Protein AF-A0A1H1JBI0-F1 (afdb_monomer_lite)

Sequence (134 aa):
MATSQSSVVKSFAEVIGALGPAESAVVKSFAEVIGGLGPSRSGVAKVFAEVIADSNLLASKYVSGVVTVQGVATAGLTVRAYDQVTGALLGSATTASDGSYRIMCYANGSDQVFVAAFDPSTYQAMIFDQIQPG

Organism: NCBI:txid157910

Structure (mmCIF, N/CA/C/O backbone):
data_AF-A0A1H1JBI0-F1
#
_entry.id   AF-A0A1H1JBI0-F1
#
loop_
_atom_site.group_PDB
_atom_site.id
_atom_site.type_symbol
_atom_site.label_atom_id
_atom_site.label_alt_id
_atom_site.label_comp_id
_atom_site.label_asym_id
_atom_site.label_entity_id
_atom_site.label_seq_id
_atom_site.pdbx_PDB_ins_code
_atom_site.Cartn_x
_atom_site.Cartn_y
_atom_site.Cartn_z
_atom_site.occupancy
_atom_site.B_iso_or_equiv
_atom_site.auth_seq_id
_atom_site.auth_comp_id
_atom_site.auth_asym_id
_atom_site.auth_atom_id
_atom_site.pdbx_PDB_model_num
ATOM 1 N N . MET A 1 1 ? 42.432 -4.197 -33.577 1.00 37.75 1 MET A N 1
ATOM 2 C CA . MET A 1 1 ? 41.971 -3.516 -32.348 1.00 37.75 1 MET A CA 1
ATOM 3 C C . MET A 1 1 ? 40.533 -3.932 -32.097 1.00 37.75 1 MET A C 1
ATOM 5 O O . MET A 1 1 ? 39.650 -3.471 -32.803 1.00 37.75 1 MET A O 1
ATOM 9 N N . ALA A 1 2 ? 40.309 -4.868 -31.179 1.00 41.88 2 ALA A N 1
ATOM 10 C CA . ALA A 1 2 ? 38.985 -5.383 -30.850 1.00 41.88 2 ALA A CA 1
ATOM 11 C C . ALA A 1 2 ? 38.855 -5.428 -29.328 1.00 41.88 2 ALA A C 1
ATOM 13 O O . ALA A 1 2 ? 39.241 -6.422 -28.729 1.00 41.88 2 ALA A O 1
ATOM 14 N N . THR A 1 3 ? 38.369 -4.351 -28.706 1.00 41.41 3 THR A N 1
ATOM 15 C CA . THR A 1 3 ? 38.039 -4.349 -27.269 1.00 41.41 3 THR A CA 1
ATOM 16 C C . THR A 1 3 ? 37.285 -3.074 -26.895 1.00 41.41 3 THR A C 1
ATOM 18 O O . THR A 1 3 ? 37.878 -2.049 -26.588 1.00 41.41 3 THR A O 1
ATOM 21 N N . SER A 1 4 ? 35.954 -3.125 -26.934 1.00 43.62 4 SER A N 1
ATOM 22 C CA . SER A 1 4 ? 35.108 -2.152 -26.216 1.00 43.62 4 SER A CA 1
ATOM 23 C C . SER A 1 4 ? 33.701 -2.705 -25.964 1.00 43.62 4 SER A C 1
ATOM 25 O O . SER A 1 4 ? 33.117 -2.444 -24.922 1.00 43.62 4 SER A O 1
ATOM 27 N N . GLN A 1 5 ? 33.190 -3.580 -26.839 1.00 46.19 5 GLN A N 1
ATOM 28 C CA . GLN A 1 5 ? 31.850 -4.158 -26.661 1.00 46.19 5 GLN A CA 1
ATOM 29 C C . GLN A 1 5 ? 31.760 -5.274 -25.600 1.00 46.19 5 GLN A C 1
ATOM 31 O O . GLN A 1 5 ? 30.682 -5.541 -25.083 1.00 46.19 5 GLN A O 1
ATOM 36 N N . SER A 1 6 ? 32.880 -5.906 -25.232 1.00 48.16 6 SER A N 1
ATOM 37 C CA . SER A 1 6 ? 32.894 -7.072 -24.330 1.00 48.16 6 SER A CA 1
ATOM 38 C C . SER A 1 6 ? 32.548 -6.737 -22.871 1.00 48.16 6 SER A C 1
ATOM 40 O O . SER A 1 6 ? 31.914 -7.542 -22.201 1.00 48.16 6 SER A O 1
ATOM 42 N N . SER A 1 7 ? 32.900 -5.550 -22.367 1.00 46.38 7 SER A N 1
ATOM 43 C CA . SER A 1 7 ? 32.615 -5.170 -20.973 1.00 46.38 7 SER A CA 1
ATOM 44 C C . SER A 1 7 ? 31.152 -4.784 -20.758 1.00 46.38 7 SER A C 1
ATOM 46 O O . SER A 1 7 ? 30.547 -5.219 -19.785 1.00 46.38 7 SER A O 1
ATOM 48 N N . VAL A 1 8 ? 30.563 -4.036 -21.696 1.00 44.66 8 VAL A N 1
ATOM 49 C CA . VAL A 1 8 ? 29.165 -3.581 -21.607 1.00 44.66 8 VAL A CA 1
ATOM 50 C C . VAL A 1 8 ? 28.201 -4.766 -21.655 1.00 44.66 8 VAL A C 1
ATOM 52 O O . VAL A 1 8 ? 27.305 -4.861 -20.826 1.00 44.66 8 VAL A O 1
ATOM 55 N N . VAL A 1 9 ? 28.427 -5.715 -22.569 1.00 45.31 9 VAL A N 1
ATOM 56 C CA . VAL A 1 9 ? 27.589 -6.920 -22.702 1.00 45.31 9 VAL A CA 1
ATOM 57 C C . VAL A 1 9 ? 27.689 -7.816 -21.462 1.00 45.31 9 VAL A C 1
ATOM 59 O O . VAL A 1 9 ? 26.697 -8.413 -21.048 1.00 45.31 9 VAL A O 1
ATOM 62 N N . LYS A 1 10 ? 28.870 -7.880 -20.838 1.00 44.66 10 LYS A N 1
ATOM 63 C CA . LYS A 1 10 ? 29.109 -8.694 -19.642 1.00 44.66 10 LYS A CA 1
ATOM 64 C C . LYS A 1 10 ? 28.417 -8.114 -18.406 1.00 44.66 10 LYS A C 1
ATOM 66 O O . LYS A 1 10 ? 27.756 -8.866 -17.699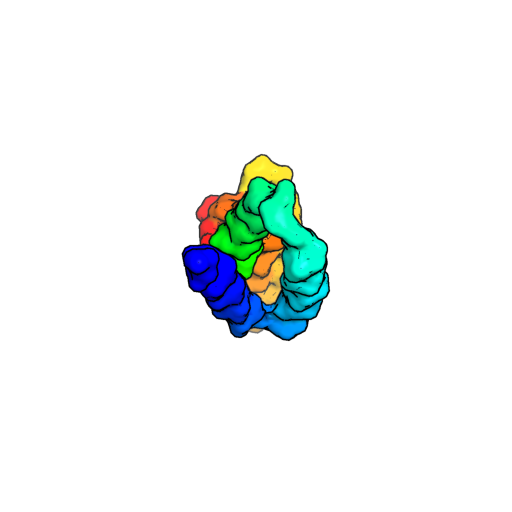 1.00 44.66 10 LYS A O 1
ATOM 71 N N . SER A 1 11 ? 28.478 -6.794 -18.213 1.00 51.47 11 SER A N 1
ATOM 72 C CA . SER A 1 11 ? 27.726 -6.100 -17.157 1.00 51.47 11 SER A CA 1
ATOM 73 C C . SER A 1 11 ? 26.214 -6.184 -17.369 1.00 51.47 11 SER A C 1
ATOM 75 O O . SER A 1 11 ? 25.465 -6.298 -16.407 1.00 51.47 11 SER A O 1
ATOM 77 N N . PHE A 1 12 ? 25.755 -6.191 -18.623 1.00 50.44 12 PHE A N 1
ATOM 78 C CA . PHE A 1 12 ? 24.333 -6.318 -18.930 1.00 50.44 12 PHE A CA 1
ATOM 79 C C . PHE A 1 12 ? 23.802 -7.709 -18.561 1.00 50.44 12 PHE A C 1
ATOM 81 O O . PHE A 1 12 ? 22.804 -7.812 -17.861 1.00 50.44 12 PHE A O 1
ATOM 88 N N . ALA A 1 13 ? 24.495 -8.785 -18.948 1.00 49.38 13 ALA A N 1
ATOM 89 C CA . ALA A 1 13 ? 24.086 -10.155 -18.623 1.00 49.38 13 ALA A CA 1
ATOM 90 C C . ALA A 1 13 ? 24.006 -10.427 -17.107 1.00 49.38 13 ALA A C 1
ATOM 92 O O . ALA A 1 13 ? 23.154 -11.196 -16.664 1.00 49.38 13 ALA A O 1
ATOM 93 N N . GLU A 1 14 ? 24.864 -9.776 -16.321 1.00 52.31 14 GLU A N 1
ATOM 94 C CA . GLU A 1 14 ? 24.877 -9.875 -14.859 1.00 52.31 14 GLU A CA 1
ATOM 95 C C . GLU A 1 14 ? 23.650 -9.190 -14.230 1.00 52.31 14 GLU A C 1
ATOM 97 O O . GLU A 1 14 ? 23.005 -9.768 -13.358 1.00 52.31 14 GLU A O 1
ATOM 102 N N . VAL A 1 15 ? 23.250 -8.024 -14.756 1.00 48.84 15 VAL A N 1
ATOM 103 C CA . VAL A 1 15 ? 22.015 -7.319 -14.360 1.00 48.84 15 VAL A CA 1
ATOM 104 C C . VAL A 1 15 ? 20.766 -8.126 -14.738 1.00 48.84 15 VAL A C 1
ATOM 106 O O . VAL A 1 15 ? 19.844 -8.235 -13.935 1.00 48.84 15 VAL A O 1
ATOM 109 N N . ILE A 1 16 ? 20.745 -8.771 -15.914 1.00 49.81 16 ILE A N 1
ATOM 110 C CA . ILE A 1 16 ? 19.636 -9.657 -16.325 1.00 49.81 16 ILE A CA 1
ATOM 111 C C . ILE A 1 16 ? 19.512 -10.864 -15.387 1.00 49.81 16 ILE A C 1
ATOM 113 O O . ILE A 1 16 ? 18.401 -11.279 -15.061 1.00 49.81 16 ILE A O 1
ATOM 117 N N . GLY A 1 17 ? 20.639 -11.437 -14.955 1.00 48.56 17 GLY A N 1
ATOM 118 C CA . GLY A 1 17 ? 20.664 -12.595 -14.060 1.00 48.56 17 GLY A CA 1
ATOM 119 C C . GLY A 1 17 ? 20.095 -12.323 -12.663 1.00 48.56 17 GLY A C 1
ATOM 120 O O . GLY A 1 17 ? 19.717 -13.271 -11.978 1.00 48.56 17 GLY A O 1
ATOM 121 N N . ALA A 1 18 ? 20.007 -11.054 -12.255 1.00 47.47 18 ALA A N 1
ATOM 122 C CA . ALA A 1 18 ? 19.464 -10.638 -10.964 1.00 47.47 18 ALA A CA 1
ATOM 123 C C . ALA A 1 18 ? 17.938 -10.405 -10.970 1.00 47.47 18 ALA A C 1
ATOM 125 O O . ALA A 1 18 ? 17.347 -10.257 -9.901 1.00 47.47 18 ALA A O 1
ATOM 126 N N . LEU A 1 19 ? 17.295 -10.380 -12.145 1.00 43.41 19 LEU A N 1
ATOM 127 C CA . LEU A 1 19 ? 15.863 -10.099 -12.291 1.00 43.41 19 LEU A CA 1
ATOM 128 C C . LEU A 1 19 ? 15.021 -11.386 -12.274 1.00 43.41 19 LEU A C 1
ATOM 130 O O . LEU A 1 19 ? 15.435 -12.438 -12.767 1.00 43.41 19 LEU A O 1
ATOM 134 N N . GLY A 1 20 ? 13.813 -11.307 -11.708 1.00 47.22 20 GLY A N 1
ATOM 135 C CA . GLY A 1 20 ? 12.898 -12.445 -11.589 1.00 47.22 20 GLY A CA 1
ATOM 136 C C . GLY A 1 20 ? 12.391 -12.976 -12.945 1.00 47.22 20 GLY A C 1
ATOM 137 O O . GLY A 1 20 ? 12.542 -12.332 -13.985 1.00 47.22 20 GLY A O 1
ATOM 138 N N . PRO A 1 21 ? 11.731 -14.149 -12.977 1.00 45.72 21 PRO A N 1
ATOM 139 C CA . PRO A 1 21 ? 11.388 -14.845 -14.224 1.00 45.72 21 PRO A CA 1
ATOM 140 C C . PRO A 1 21 ? 10.435 -14.076 -15.161 1.00 45.72 21 PRO A C 1
ATOM 142 O O . PRO A 1 21 ? 10.509 -14.262 -16.375 1.00 45.72 21 PRO A O 1
ATOM 145 N N . ALA A 1 22 ? 9.573 -13.197 -14.635 1.00 39.22 22 ALA A N 1
ATOM 146 C CA . ALA A 1 22 ? 8.667 -12.369 -15.443 1.00 39.22 22 ALA A CA 1
ATOM 147 C C . ALA A 1 22 ? 9.366 -11.141 -16.066 1.00 39.22 22 ALA A C 1
ATOM 149 O O . ALA A 1 22 ? 9.065 -10.757 -17.195 1.00 39.22 22 ALA A O 1
ATOM 150 N N . GLU A 1 23 ? 10.342 -10.567 -15.364 1.00 49.78 23 GLU A N 1
ATOM 151 C CA . GLU A 1 23 ? 11.139 -9.415 -15.808 1.00 49.78 23 GLU A CA 1
ATOM 152 C C . GLU A 1 23 ? 12.225 -9.848 -16.805 1.00 49.78 23 GLU A C 1
ATOM 154 O O . GLU A 1 23 ? 12.512 -9.148 -17.775 1.00 49.78 23 GLU A O 1
ATOM 159 N N . SER A 1 24 ? 12.742 -11.071 -16.649 1.00 50.19 24 SER A N 1
ATOM 160 C CA . SER A 1 24 ? 13.716 -11.681 -17.556 1.00 50.19 24 SER A CA 1
ATOM 161 C C . SER A 1 24 ? 13.200 -11.800 -18.999 1.00 50.19 24 SER A C 1
ATOM 163 O O . SER A 1 24 ? 13.968 -11.606 -19.937 1.00 50.19 24 SER A O 1
ATOM 165 N N . ALA A 1 25 ? 11.901 -12.058 -19.212 1.00 44.53 25 ALA A N 1
ATOM 166 C CA . ALA A 1 25 ? 11.321 -12.230 -20.550 1.00 44.53 25 ALA A CA 1
ATOM 167 C C . ALA A 1 25 ? 11.268 -10.922 -21.359 1.00 44.53 25 ALA A C 1
ATOM 169 O O . ALA A 1 25 ? 11.674 -10.901 -22.522 1.00 44.53 25 ALA A O 1
ATOM 170 N N . VAL A 1 26 ? 10.831 -9.824 -20.730 1.00 48.97 26 VAL A N 1
ATOM 171 C CA . VAL A 1 26 ? 10.825 -8.487 -21.346 1.00 48.97 26 VAL A CA 1
ATOM 172 C C . VAL A 1 26 ? 12.256 -8.081 -21.686 1.00 48.97 26 VAL A C 1
ATOM 174 O O . VAL A 1 26 ? 12.549 -7.671 -22.804 1.00 48.97 26 VAL A O 1
ATOM 177 N N . VAL A 1 27 ? 13.187 -8.300 -20.765 1.00 53.28 27 VAL A N 1
ATOM 178 C CA . VAL A 1 27 ? 14.586 -7.918 -20.951 1.00 53.28 27 VAL A CA 1
ATOM 179 C C . VAL A 1 27 ? 15.284 -8.754 -22.037 1.00 53.28 27 VAL A C 1
ATOM 181 O O . VAL A 1 27 ? 16.108 -8.228 -22.786 1.00 53.28 27 VAL A O 1
ATOM 184 N N . LYS A 1 28 ? 14.905 -10.027 -22.211 1.00 50.56 28 LYS A N 1
ATOM 185 C CA . LYS A 1 28 ? 15.438 -10.911 -23.263 1.00 50.56 28 LYS A CA 1
ATOM 186 C C . LYS A 1 28 ? 15.024 -10.469 -24.667 1.00 50.56 28 LYS A C 1
ATOM 188 O O . LYS A 1 28 ? 15.876 -10.396 -25.549 1.00 50.56 28 LYS A O 1
ATOM 193 N N . SER A 1 29 ? 13.753 -10.105 -24.857 1.00 49.78 29 SER A N 1
ATOM 194 C CA . SER A 1 29 ? 13.268 -9.542 -26.126 1.00 49.78 29 SER A CA 1
ATOM 195 C C . SER A 1 29 ? 13.917 -8.190 -26.447 1.00 49.78 29 SER A C 1
ATOM 197 O O . SER A 1 29 ? 14.137 -7.868 -27.611 1.00 49.78 29 SER A O 1
ATOM 199 N N . PHE A 1 30 ? 14.288 -7.408 -25.431 1.00 52.16 30 PHE A N 1
ATOM 200 C CA . PHE A 1 30 ? 14.960 -6.119 -25.612 1.00 52.16 30 PHE A CA 1
ATOM 201 C C . PHE A 1 30 ? 16.463 -6.246 -25.902 1.00 52.16 30 PHE A C 1
ATOM 203 O O . PHE A 1 30 ? 16.986 -5.500 -26.731 1.00 52.16 30 PHE A O 1
ATOM 210 N N . ALA A 1 31 ? 17.160 -7.210 -25.292 1.00 54.16 31 ALA A N 1
ATOM 211 C CA . ALA A 1 31 ? 18.554 -7.517 -25.622 1.00 54.16 31 ALA A CA 1
ATOM 212 C C . ALA A 1 31 ? 18.717 -7.916 -27.101 1.00 54.16 31 ALA A C 1
ATOM 214 O O . ALA A 1 31 ? 19.697 -7.541 -27.746 1.00 54.16 31 ALA A O 1
ATOM 215 N N . GLU A 1 32 ? 17.723 -8.611 -27.657 1.00 53.94 32 GLU A N 1
ATOM 216 C CA . GLU A 1 32 ? 17.672 -8.990 -29.070 1.00 53.94 32 GLU A CA 1
ATOM 217 C C . GLU A 1 32 ? 17.511 -7.765 -29.993 1.00 53.94 32 GLU A C 1
ATOM 219 O O . GLU A 1 32 ? 18.218 -7.637 -30.994 1.00 53.94 32 GLU A O 1
ATOM 224 N N . VAL A 1 33 ? 16.669 -6.796 -29.606 1.00 51.62 33 VAL A N 1
ATOM 225 C CA . VAL A 1 33 ? 16.496 -5.517 -30.323 1.00 51.62 33 VAL A CA 1
ATOM 226 C C . VAL A 1 33 ? 17.786 -4.686 -30.321 1.00 51.62 33 VAL A C 1
ATOM 228 O O . VAL A 1 33 ? 18.156 -4.130 -31.355 1.00 51.62 33 VAL A O 1
ATOM 231 N N . ILE A 1 34 ? 18.509 -4.630 -29.196 1.00 51.25 34 ILE A N 1
ATOM 232 C CA . ILE A 1 34 ? 19.802 -3.927 -29.092 1.00 51.25 34 ILE A CA 1
ATOM 233 C C . ILE A 1 34 ? 20.893 -4.634 -29.906 1.00 51.25 34 ILE A C 1
ATOM 235 O O . ILE A 1 34 ? 21.667 -3.964 -30.587 1.00 51.25 34 ILE A O 1
ATOM 239 N N . GLY A 1 35 ? 20.924 -5.971 -29.906 1.00 52.84 35 GLY A N 1
ATOM 240 C CA . GLY A 1 35 ? 21.856 -6.757 -30.722 1.00 52.84 35 GLY A CA 1
ATOM 241 C C . GLY A 1 35 ? 21.686 -6.541 -32.232 1.00 52.84 35 GLY A C 1
ATOM 242 O O . GLY A 1 35 ? 22.661 -6.638 -32.977 1.00 52.84 35 GLY A O 1
ATOM 243 N N . GLY A 1 36 ? 20.475 -6.192 -32.682 1.00 51.62 36 GLY A N 1
ATOM 244 C CA . GLY A 1 36 ? 20.178 -5.848 -34.078 1.00 51.62 36 GLY A CA 1
ATOM 245 C C . GLY A 1 36 ? 20.497 -4.398 -34.474 1.00 51.62 36 GLY A C 1
ATOM 246 O O . GLY A 1 36 ? 20.571 -4.080 -35.663 1.00 51.62 36 GLY A O 1
ATOM 247 N N . LEU A 1 37 ? 20.710 -3.502 -33.507 1.00 49.28 37 LEU A N 1
ATOM 248 C CA . LEU A 1 37 ? 21.032 -2.095 -33.746 1.00 49.28 37 LEU A CA 1
ATOM 249 C C . LEU A 1 37 ? 22.555 -1.945 -33.888 1.00 49.28 37 LEU A C 1
ATOM 251 O O . LEU A 1 37 ? 23.280 -1.814 -32.908 1.00 49.28 37 LEU A O 1
ATOM 255 N N . GLY A 1 38 ? 23.053 -1.965 -35.127 1.00 50.34 38 GLY A N 1
ATOM 256 C CA . GLY A 1 38 ? 24.477 -1.779 -35.438 1.00 50.34 38 GLY A CA 1
ATOM 257 C C . GLY A 1 38 ? 25.110 -0.484 -34.867 1.00 50.34 38 GLY A C 1
ATOM 258 O O . GLY A 1 38 ? 24.431 0.371 -34.295 1.00 50.34 38 GLY A O 1
ATOM 259 N N . PRO A 1 39 ? 26.425 -0.263 -35.073 1.00 49.47 39 PRO A 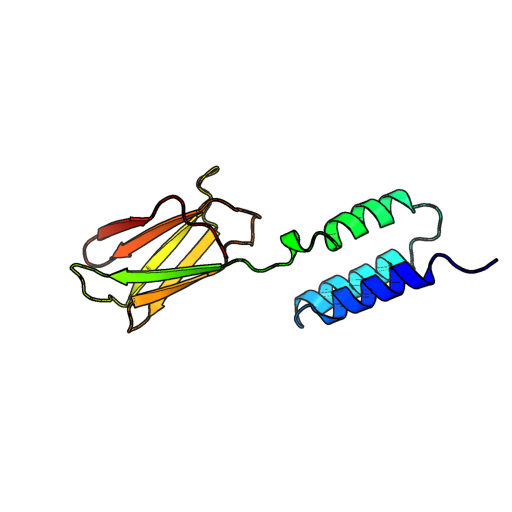N 1
ATOM 260 C CA . PRO A 1 39 ? 27.251 0.703 -34.324 1.00 49.47 39 PRO A CA 1
ATOM 261 C C . PRO A 1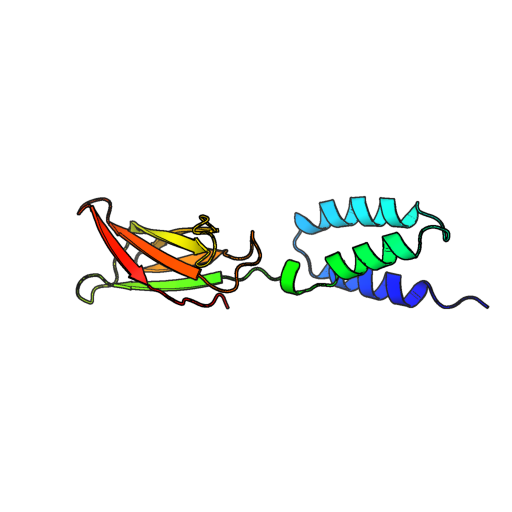 39 ? 26.851 2.191 -34.437 1.00 49.47 39 PRO A C 1
ATOM 263 O O . PRO A 1 39 ? 27.396 3.033 -33.727 1.00 49.47 39 PRO A O 1
ATOM 266 N N . SER A 1 40 ? 25.899 2.541 -35.304 1.00 48.41 40 SER A N 1
ATOM 267 C CA . SER A 1 40 ? 25.541 3.925 -35.646 1.00 48.41 40 SER A CA 1
ATOM 268 C C . SER A 1 40 ? 24.527 4.587 -34.694 1.00 48.41 40 SER A C 1
ATOM 270 O O . SER A 1 40 ? 24.199 5.758 -34.859 1.00 48.41 40 SER A O 1
ATOM 272 N N . ARG A 1 41 ? 24.027 3.881 -33.669 1.00 52.66 41 ARG A N 1
ATOM 273 C CA . ARG A 1 41 ? 23.079 4.437 -32.675 1.00 52.66 41 ARG A CA 1
ATOM 274 C C . ARG A 1 41 ? 23.581 4.353 -31.229 1.00 52.66 41 ARG A C 1
ATOM 276 O O . ARG A 1 41 ? 22.788 4.255 -30.295 1.00 52.66 41 ARG A O 1
ATOM 283 N N . SER A 1 42 ? 24.899 4.457 -31.039 1.00 52.31 42 SER A N 1
ATOM 284 C CA . SER A 1 42 ? 25.577 4.408 -29.731 1.00 52.31 42 SER A CA 1
ATOM 285 C C . SER A 1 42 ? 25.019 5.382 -28.682 1.00 52.31 42 SER A C 1
ATOM 287 O O . SER A 1 42 ? 25.128 5.093 -27.496 1.00 52.31 42 SER A O 1
ATOM 289 N N . GLY A 1 43 ? 24.421 6.511 -29.080 1.00 53.72 43 GLY A N 1
ATOM 290 C CA . GLY A 1 43 ? 23.782 7.449 -28.147 1.00 53.72 43 GLY A CA 1
ATOM 291 C C . GLY A 1 43 ? 22.455 6.934 -27.586 1.00 53.72 43 GLY A C 1
ATOM 292 O O . GLY A 1 43 ? 22.198 7.070 -26.398 1.00 53.72 43 GLY A O 1
ATOM 293 N N . VAL A 1 44 ? 21.651 6.267 -28.417 1.00 50.09 44 VAL A N 1
ATOM 294 C CA . VAL A 1 44 ? 20.369 5.680 -28.003 1.00 50.09 44 VAL A CA 1
ATOM 295 C C . VAL A 1 44 ? 20.632 4.448 -27.138 1.00 50.09 44 VAL A C 1
ATOM 297 O O . VAL A 1 44 ? 20.127 4.356 -26.034 1.00 50.09 44 VAL A O 1
ATOM 300 N N . ALA A 1 45 ? 21.530 3.551 -27.546 1.00 53.69 45 ALA A N 1
ATOM 301 C CA . ALA A 1 45 ? 21.901 2.410 -26.703 1.00 53.69 45 ALA A CA 1
ATOM 302 C C . ALA A 1 45 ? 22.467 2.841 -25.331 1.00 53.69 45 ALA A C 1
ATOM 304 O O . ALA A 1 45 ? 22.194 2.190 -24.329 1.00 53.69 45 ALA A O 1
ATOM 305 N N . LYS A 1 46 ? 23.206 3.959 -25.271 1.00 53.19 46 LYS A N 1
ATOM 306 C CA . LYS A 1 46 ? 23.774 4.503 -24.029 1.00 53.19 46 LYS A CA 1
ATOM 307 C C . LYS A 1 46 ? 22.714 5.097 -23.098 1.00 53.19 46 LYS A C 1
ATOM 309 O O . LYS A 1 46 ? 22.697 4.733 -21.931 1.00 53.19 46 LYS A O 1
ATOM 314 N N . VAL A 1 47 ? 21.825 5.951 -23.610 1.00 53.72 47 VAL A N 1
ATOM 315 C CA . VAL A 1 47 ? 20.728 6.541 -22.815 1.00 53.72 47 VAL A CA 1
ATOM 316 C C . VAL A 1 47 ? 19.807 5.448 -22.266 1.00 53.72 47 VAL A C 1
ATOM 318 O O . VAL A 1 47 ? 19.370 5.515 -21.127 1.00 53.72 47 VAL A O 1
ATOM 321 N N . PHE A 1 48 ? 19.551 4.397 -23.044 1.00 53.19 48 PHE A N 1
ATOM 322 C CA . PHE A 1 48 ? 18.682 3.302 -22.616 1.00 53.19 48 PHE A CA 1
ATOM 323 C C . PHE A 1 48 ? 19.384 2.315 -21.671 1.00 53.19 48 PHE A C 1
ATOM 325 O O . PHE A 1 48 ? 18.744 1.794 -20.765 1.00 53.19 48 PHE A O 1
ATOM 332 N N . ALA A 1 49 ? 20.694 2.092 -21.821 1.00 55.25 49 ALA A N 1
ATOM 333 C CA . ALA A 1 49 ? 21.475 1.347 -20.835 1.00 55.25 49 ALA A CA 1
ATOM 334 C C . ALA A 1 49 ? 21.560 2.091 -19.495 1.00 55.25 49 ALA A C 1
ATOM 336 O O . ALA A 1 49 ? 21.523 1.444 -18.462 1.00 55.25 49 ALA A O 1
ATOM 337 N N . GLU A 1 50 ? 21.628 3.425 -19.505 1.00 53.78 50 GLU A N 1
ATOM 338 C CA . GLU A 1 50 ? 21.604 4.266 -18.301 1.00 53.78 50 GLU A CA 1
ATOM 339 C C . GLU A 1 50 ? 20.244 4.200 -17.587 1.00 53.78 50 GLU A C 1
ATOM 341 O O . GLU A 1 50 ? 20.205 4.031 -16.376 1.00 53.78 50 GLU A O 1
ATOM 346 N N . VAL A 1 51 ? 19.136 4.200 -18.339 1.00 53.66 51 VAL A N 1
ATOM 347 C CA . VAL A 1 51 ? 17.777 4.001 -17.796 1.00 53.66 51 VAL A CA 1
ATOM 348 C C . VAL A 1 51 ? 17.583 2.603 -17.189 1.00 53.66 51 VAL A C 1
ATOM 350 O O . VAL A 1 51 ? 16.885 2.465 -16.193 1.00 53.66 51 VAL A O 1
ATOM 353 N N . ILE A 1 52 ? 18.193 1.561 -17.765 1.00 53.66 52 ILE A N 1
ATOM 354 C CA . ILE A 1 52 ? 18.107 0.181 -17.245 1.00 53.66 52 ILE A CA 1
ATOM 355 C C . ILE A 1 52 ? 19.099 -0.056 -16.094 1.00 53.66 52 ILE A C 1
ATOM 357 O O . ILE A 1 52 ? 18.833 -0.857 -15.204 1.00 53.66 52 ILE A O 1
ATOM 361 N N . ALA A 1 53 ? 20.251 0.618 -16.110 1.00 49.47 53 ALA A N 1
ATOM 362 C CA . ALA A 1 53 ? 21.274 0.531 -15.070 1.00 49.47 53 ALA A CA 1
ATOM 363 C C . ALA A 1 53 ? 20.985 1.429 -13.862 1.00 49.47 53 ALA A C 1
ATOM 365 O O . ALA A 1 53 ? 21.719 1.352 -12.875 1.00 49.47 53 ALA A O 1
ATOM 366 N N . ASP A 1 54 ? 19.943 2.263 -13.916 1.00 52.91 54 ASP A N 1
ATOM 367 C CA . ASP A 1 54 ? 19.435 2.925 -12.726 1.00 52.91 54 ASP A CA 1
ATOM 368 C C . ASP A 1 54 ? 18.794 1.870 -11.816 1.00 52.91 54 ASP A C 1
ATOM 370 O O . ASP A 1 54 ? 17.613 1.543 -11.907 1.00 52.91 54 ASP A O 1
ATOM 374 N N . SER A 1 55 ? 19.618 1.293 -10.944 1.00 50.69 55 SER A N 1
ATOM 375 C CA . SER A 1 55 ? 19.233 0.284 -9.963 1.00 50.69 55 SER A CA 1
ATOM 376 C C . SER A 1 55 ? 18.098 0.754 -9.058 1.00 50.69 55 SER A C 1
ATOM 378 O O . SER A 1 55 ? 17.381 -0.088 -8.520 1.00 50.69 55 SER A O 1
ATOM 380 N N . ASN A 1 56 ? 17.914 2.075 -8.891 1.00 50.53 56 ASN A N 1
ATOM 381 C CA . ASN A 1 56 ? 16.752 2.582 -8.179 1.00 50.53 56 ASN A CA 1
ATOM 382 C C . ASN A 1 56 ? 15.480 2.198 -8.925 1.00 50.53 56 ASN A C 1
ATOM 384 O O . ASN A 1 56 ? 14.587 1.698 -8.258 1.00 50.53 56 ASN A O 1
ATOM 388 N N . LEU A 1 57 ? 15.434 2.297 -10.263 1.00 52.50 57 LEU A N 1
ATOM 389 C CA . LEU A 1 57 ? 14.254 1.994 -11.087 1.00 52.50 57 LEU A CA 1
ATOM 390 C C . LEU A 1 57 ? 13.793 0.523 -10.989 1.00 52.50 57 LEU A C 1
ATOM 392 O O . LEU A 1 57 ? 12.635 0.209 -11.260 1.00 52.50 57 LEU A O 1
ATOM 396 N N . LEU A 1 58 ? 14.692 -0.381 -10.595 1.00 53.91 58 LEU A N 1
ATOM 397 C CA . LEU A 1 58 ? 14.447 -1.825 -10.518 1.00 53.91 58 LEU A CA 1
ATOM 398 C C . LEU A 1 58 ? 14.356 -2.351 -9.075 1.00 53.91 58 LEU A C 1
ATOM 400 O O . LEU A 1 58 ? 13.965 -3.500 -8.858 1.00 53.91 58 LEU A O 1
ATOM 404 N N . ALA A 1 59 ? 14.694 -1.541 -8.069 1.00 60.59 59 ALA A N 1
ATOM 405 C CA . ALA A 1 59 ? 14.623 -1.955 -6.675 1.00 60.59 59 ALA A CA 1
ATOM 406 C C . ALA A 1 59 ? 13.184 -1.832 -6.155 1.00 60.59 59 ALA A C 1
ATOM 408 O O . ALA A 1 59 ? 12.677 -0.741 -5.905 1.00 60.59 59 ALA A O 1
ATOM 409 N N . SER A 1 60 ? 12.520 -2.969 -5.937 1.00 70.19 60 SER A N 1
ATOM 410 C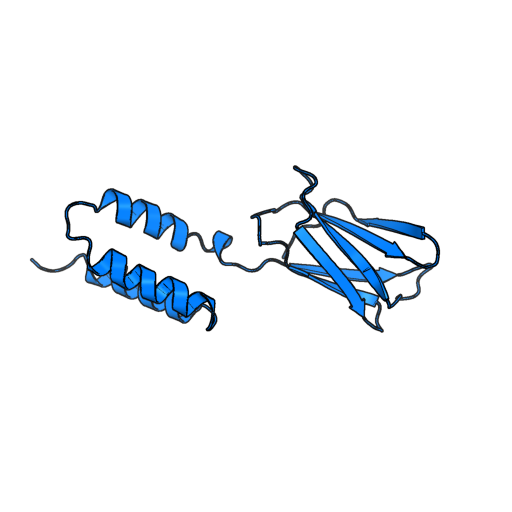 CA . SER A 1 60 ? 11.222 -2.994 -5.255 1.00 70.19 60 SER A CA 1
ATOM 411 C C . SER A 1 60 ? 11.350 -2.427 -3.837 1.00 70.19 60 SER A C 1
ATOM 413 O O . SER A 1 60 ? 11.805 -3.128 -2.934 1.00 70.19 60 SER A O 1
ATOM 415 N N . LYS A 1 61 ? 10.919 -1.180 -3.626 1.00 80.00 61 LYS A N 1
ATOM 416 C CA . LYS A 1 61 ? 10.790 -0.587 -2.287 1.00 80.00 61 LYS A CA 1
ATOM 417 C C . LYS A 1 61 ? 9.452 -0.926 -1.658 1.00 80.00 61 LYS A C 1
ATOM 419 O O . LYS A 1 61 ? 8.412 -0.918 -2.332 1.00 80.00 61 LYS A O 1
ATOM 424 N N . TYR A 1 62 ? 9.481 -1.163 -0.352 1.00 86.88 62 TYR A N 1
ATOM 425 C CA . TYR A 1 62 ? 8.295 -1.498 0.415 1.00 86.88 62 TYR A CA 1
ATOM 426 C C . TYR A 1 62 ? 8.080 -0.518 1.559 1.00 86.88 62 TYR A C 1
ATOM 428 O O . TYR A 1 62 ? 9.018 0.005 2.153 1.00 86.88 62 TYR A O 1
ATOM 436 N N . VAL A 1 63 ? 6.813 -0.326 1.904 1.00 90.38 63 VAL A N 1
ATOM 437 C CA . VAL A 1 63 ? 6.415 0.217 3.197 1.00 90.38 63 VAL A CA 1
ATOM 438 C C . VAL A 1 63 ? 5.754 -0.898 3.989 1.00 90.38 63 VAL A C 1
ATOM 440 O O . VAL A 1 63 ? 4.868 -1.594 3.489 1.00 90.38 63 VAL A O 1
ATOM 443 N N . SER A 1 64 ? 6.194 -1.084 5.225 1.00 92.50 64 SER A N 1
ATOM 444 C CA . SER A 1 64 ? 5.668 -2.104 6.125 1.00 92.50 64 SER A CA 1
ATOM 445 C C . SER A 1 64 ? 5.551 -1.575 7.541 1.00 92.50 64 SER A C 1
ATOM 447 O O . SER A 1 64 ? 6.315 -0.704 7.952 1.00 92.50 64 SER A O 1
ATOM 449 N N . GLY A 1 65 ? 4.629 -2.145 8.302 1.00 93.31 65 GLY A N 1
ATOM 450 C CA . GLY A 1 65 ? 4.438 -1.801 9.702 1.00 93.31 65 GLY A CA 1
ATOM 451 C C . GLY A 1 65 ? 3.379 -2.674 10.352 1.00 93.31 65 GLY A C 1
ATOM 452 O O . GLY A 1 65 ? 2.943 -3.671 9.778 1.00 93.31 65 GLY A O 1
ATOM 453 N N . VAL A 1 66 ? 2.959 -2.274 11.549 1.00 94.38 66 VAL A N 1
ATOM 454 C CA . VAL A 1 66 ? 1.872 -2.906 12.301 1.00 94.38 66 VAL A CA 1
ATOM 455 C C . VAL A 1 66 ? 0.827 -1.844 12.606 1.00 94.38 66 VAL A C 1
ATOM 457 O O . VAL A 1 66 ? 1.165 -0.773 13.108 1.00 94.38 66 VAL A O 1
ATOM 460 N N . VAL A 1 67 ? -0.440 -2.132 12.312 1.00 93.88 67 VAL A N 1
ATOM 461 C CA . VAL A 1 67 ? -1.553 -1.259 12.697 1.00 93.88 67 VAL A CA 1
ATOM 462 C C . VAL A 1 67 ? -2.102 -1.720 14.040 1.00 93.88 67 VAL A C 1
ATOM 464 O O . VAL A 1 67 ? -2.508 -2.875 14.196 1.00 93.88 67 VAL A O 1
ATOM 467 N N . THR A 1 68 ? -2.134 -0.805 15.008 1.00 91.81 68 THR A N 1
ATOM 468 C CA . THR A 1 68 ? -2.751 -1.040 16.313 1.00 91.81 68 THR A CA 1
ATOM 469 C C . THR A 1 68 ? -3.939 -0.108 16.518 1.00 91.81 68 THR A C 1
ATOM 471 O O . THR A 1 68 ? -3.866 1.088 16.248 1.00 91.81 68 THR A O 1
ATOM 474 N N . VAL A 1 69 ? -5.044 -0.657 17.018 1.00 87.56 69 VAL A N 1
ATOM 475 C CA . VAL A 1 69 ? -6.230 0.099 17.424 1.00 87.56 69 VAL A CA 1
ATOM 476 C C . VAL A 1 69 ? -6.334 -0.011 18.934 1.00 87.56 69 VAL A C 1
ATOM 478 O O . VAL A 1 69 ? -6.397 -1.111 19.474 1.00 87.56 69 VAL A O 1
ATOM 481 N N . GLN A 1 70 ? -6.268 1.128 19.630 1.00 87.69 70 GLN A N 1
ATOM 482 C CA . GLN A 1 70 ? -6.258 1.173 21.101 1.00 87.69 70 GLN A CA 1
ATOM 483 C C . GLN A 1 70 ? -5.157 0.292 21.734 1.00 87.69 70 GLN A C 1
ATOM 485 O O . GLN A 1 70 ? -5.333 -0.274 22.808 1.00 87.69 70 GLN A O 1
ATOM 490 N N . GLY A 1 71 ? -4.012 0.159 21.055 1.00 87.69 71 GLY A N 1
ATOM 491 C CA . GLY A 1 71 ? -2.887 -0.667 21.504 1.00 87.69 71 GLY A CA 1
ATOM 492 C C . GLY A 1 71 ? -2.976 -2.152 21.132 1.00 87.69 71 GLY A C 1
ATOM 493 O O . GLY A 1 71 ? -2.044 -2.894 21.426 1.00 87.69 71 GLY A O 1
ATOM 494 N N . VAL A 1 72 ? -4.040 -2.592 20.451 1.00 91.12 72 VAL A N 1
ATOM 495 C CA . VAL A 1 72 ? -4.208 -3.981 19.999 1.00 91.12 72 VAL A CA 1
ATOM 496 C C . VAL A 1 72 ? -3.908 -4.088 18.508 1.00 91.12 72 VAL A C 1
ATOM 498 O O . VAL A 1 72 ? -4.504 -3.381 17.694 1.00 91.12 72 VAL A O 1
ATOM 501 N N . ALA A 1 73 ? -2.994 -4.981 18.131 1.00 94.06 73 ALA A N 1
ATOM 502 C CA . ALA A 1 73 ? -2.727 -5.279 16.728 1.00 94.06 73 ALA A CA 1
ATOM 503 C C . ALA A 1 73 ? -3.999 -5.803 16.047 1.00 94.06 73 ALA A C 1
ATOM 505 O O . ALA A 1 73 ? -4.613 -6.756 16.524 1.00 94.06 73 ALA A O 1
ATOM 506 N N . THR A 1 74 ? -4.428 -5.140 14.972 1.00 93.19 74 THR A N 1
ATOM 507 C CA . THR A 1 74 ? -5.767 -5.353 14.405 1.00 93.19 74 THR A CA 1
ATOM 508 C C . THR A 1 74 ? -5.689 -5.876 12.977 1.00 93.19 74 THR A C 1
ATOM 510 O O . THR A 1 74 ? -5.100 -5.246 12.097 1.00 93.19 74 THR A O 1
ATOM 513 N N . ALA A 1 75 ? -6.314 -7.029 12.752 1.00 95.00 75 ALA A N 1
ATOM 514 C CA . ALA A 1 75 ? -6.386 -7.708 11.464 1.00 95.00 75 ALA A CA 1
ATOM 515 C C . ALA A 1 75 ? -7.558 -7.214 10.606 1.00 95.00 75 ALA A C 1
ATOM 517 O O . ALA A 1 75 ? -8.551 -6.710 11.126 1.00 95.00 75 ALA A O 1
ATOM 518 N N . GLY A 1 76 ? -7.473 -7.420 9.290 1.00 93.56 76 GLY A N 1
ATOM 519 C CA . GLY A 1 76 ? -8.576 -7.140 8.365 1.00 93.56 76 GLY A CA 1
ATOM 520 C C . GLY A 1 76 ? -8.754 -5.665 7.993 1.00 93.56 76 GLY A C 1
ATOM 521 O O . GLY A 1 76 ? -9.689 -5.331 7.265 1.00 93.56 76 GLY A O 1
ATOM 522 N N . LEU A 1 77 ? -7.858 -4.781 8.437 1.00 94.69 77 LEU A N 1
ATOM 523 C CA . LEU A 1 77 ? -7.879 -3.369 8.068 1.00 94.69 77 LEU A CA 1
ATOM 524 C C . LEU A 1 77 ? -7.303 -3.188 6.668 1.00 94.69 77 LEU A C 1
ATOM 526 O O . LEU A 1 77 ? -6.305 -3.812 6.309 1.00 94.69 77 LEU A O 1
ATOM 530 N N . THR A 1 78 ? -7.915 -2.310 5.875 1.00 95.69 78 THR A N 1
ATOM 531 C CA . THR A 1 78 ? -7.394 -1.968 4.547 1.00 95.69 78 THR A CA 1
ATOM 532 C C . THR A 1 78 ? -6.361 -0.864 4.688 1.00 95.69 78 THR A C 1
ATOM 534 O O . THR A 1 78 ? -6.700 0.254 5.055 1.00 95.69 78 THR A O 1
ATOM 537 N N . VAL A 1 79 ? -5.109 -1.150 4.360 1.00 96.50 79 VAL A N 1
ATOM 538 C CA . VAL A 1 79 ? -4.005 -0.191 4.383 1.00 96.50 79 VAL A CA 1
ATOM 539 C C . VAL A 1 79 ? -3.715 0.264 2.962 1.00 96.50 79 VAL A C 1
ATOM 541 O O . VAL A 1 79 ? -3.590 -0.558 2.057 1.00 96.50 79 VAL A O 1
ATOM 544 N N . ARG A 1 80 ? -3.615 1.573 2.748 1.00 93.94 80 ARG A N 1
ATOM 545 C CA . ARG A 1 80 ? -3.304 2.186 1.453 1.00 93.94 80 ARG A CA 1
ATOM 546 C C . ARG A 1 80 ? -2.095 3.093 1.588 1.00 93.94 80 ARG A C 1
ATOM 548 O O . ARG A 1 80 ? -2.023 3.873 2.533 1.00 93.94 80 ARG A O 1
ATOM 555 N N . ALA A 1 81 ? -1.179 2.990 0.637 1.00 92.25 81 ALA A N 1
ATOM 556 C CA . ALA A 1 81 ? -0.017 3.856 0.521 1.00 92.25 81 ALA A CA 1
ATOM 557 C C . ALA A 1 81 ? -0.237 4.854 -0.615 1.00 92.25 81 ALA A C 1
ATOM 559 O O . ALA A 1 81 ? -0.667 4.469 -1.706 1.00 92.25 81 ALA A O 1
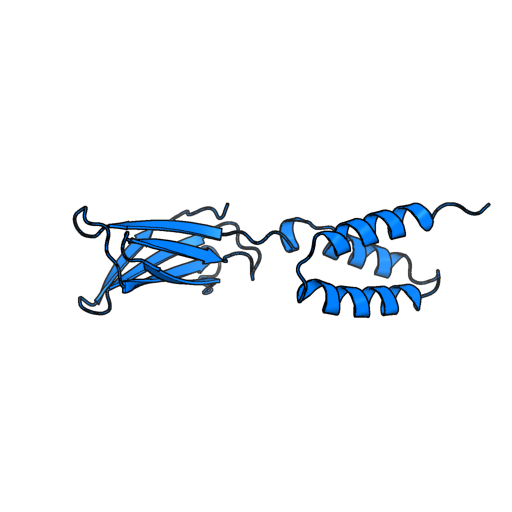ATOM 560 N N . TYR A 1 82 ? 0.085 6.115 -0.362 1.00 90.12 82 TYR A N 1
ATOM 561 C CA . TYR A 1 82 ? -0.082 7.208 -1.308 1.00 90.12 82 TYR A CA 1
ATOM 562 C C . TYR A 1 82 ? 1.217 7.982 -1.463 1.00 90.12 82 TYR A C 1
ATOM 564 O O . TYR A 1 82 ? 1.928 8.211 -0.486 1.00 90.12 82 TYR A O 1
ATOM 572 N N . ASP A 1 83 ? 1.498 8.413 -2.685 1.00 89.19 83 ASP A N 1
ATOM 573 C CA . ASP A 1 83 ? 2.576 9.348 -2.959 1.00 89.19 83 ASP A CA 1
ATOM 574 C C . ASP A 1 83 ? 2.255 10.683 -2.281 1.00 89.19 83 ASP A C 1
ATOM 576 O O . ASP A 1 83 ? 1.189 11.263 -2.500 1.00 89.19 83 ASP A O 1
ATOM 580 N N . GLN A 1 84 ? 3.163 11.160 -1.434 1.00 86.50 84 GLN A N 1
ATOM 581 C CA . GLN A 1 84 ? 2.926 12.361 -0.635 1.00 86.50 84 GLN A CA 1
ATOM 582 C C . GLN A 1 84 ? 2.887 13.640 -1.487 1.00 86.50 84 GLN A C 1
ATOM 584 O O . GLN A 1 84 ? 2.266 14.624 -1.089 1.00 86.50 84 GLN A O 1
ATOM 589 N N . VAL A 1 85 ? 3.521 13.635 -2.662 1.00 85.88 85 VAL A N 1
ATOM 590 C CA . VAL A 1 85 ? 3.663 14.810 -3.533 1.00 85.88 85 VAL A CA 1
ATOM 591 C C . VAL A 1 85 ? 2.446 14.974 -4.446 1.00 85.88 85 VAL A C 1
ATOM 593 O O . VAL A 1 85 ? 1.929 16.074 -4.625 1.00 85.88 85 VAL A O 1
ATOM 596 N N . THR A 1 86 ? 1.985 13.878 -5.035 1.00 88.19 86 THR A N 1
ATOM 597 C CA . THR A 1 86 ? 0.945 13.831 -6.070 1.00 88.19 86 THR A CA 1
ATOM 598 C C . THR A 1 86 ? -0.400 13.347 -5.539 1.00 88.19 86 THR A C 1
ATOM 600 O O . THR A 1 86 ? -1.424 13.555 -6.188 1.00 88.19 86 THR A O 1
ATOM 603 N N . GLY A 1 87 ? -0.420 12.678 -4.382 1.00 87.06 87 GLY A N 1
ATOM 604 C CA . GLY A 1 87 ? -1.605 12.017 -3.837 1.00 87.06 87 GLY A CA 1
ATOM 605 C C . GLY A 1 87 ? -2.005 10.739 -4.583 1.00 87.06 87 GLY A C 1
ATOM 606 O O . GLY A 1 87 ? -3.076 10.189 -4.318 1.00 87.06 87 GLY A O 1
ATOM 607 N N . ALA A 1 88 ? -1.185 10.256 -5.522 1.00 88.62 88 ALA A N 1
ATOM 608 C CA . ALA A 1 88 ? -1.475 9.048 -6.284 1.00 88.62 88 ALA A CA 1
ATOM 609 C C . ALA A 1 88 ? -1.455 7.803 -5.385 1.00 88.62 88 ALA A C 1
ATOM 611 O O . ALA A 1 88 ? -0.594 7.660 -4.517 1.00 88.62 88 ALA A O 1
ATOM 612 N N . LEU A 1 89 ? -2.386 6.870 -5.608 1.00 88.44 89 LEU A N 1
ATOM 613 C CA . LEU A 1 89 ? -2.366 5.575 -4.929 1.00 88.44 89 LEU A CA 1
ATOM 614 C C . LEU A 1 89 ? -1.174 4.754 -5.439 1.00 88.44 89 LEU A C 1
ATOM 616 O O . LEU A 1 89 ? -1.093 4.452 -6.628 1.00 88.44 89 LEU A O 1
ATOM 620 N N . LEU A 1 90 ? -0.285 4.367 -4.527 1.00 87.62 90 LEU A N 1
ATOM 621 C CA . LEU A 1 90 ? 0.881 3.532 -4.825 1.00 87.62 90 LEU A CA 1
ATOM 622 C C . LEU A 1 90 ? 0.567 2.046 -4.695 1.00 87.62 90 LEU A C 1
ATOM 624 O O . LEU A 1 90 ? 1.073 1.229 -5.457 1.00 87.62 90 LEU A O 1
ATOM 628 N N . GLY A 1 91 ? -0.282 1.696 -3.730 1.00 89.56 91 GLY A N 1
ATOM 629 C CA . GLY A 1 91 ? -0.653 0.315 -3.472 1.00 89.56 91 GLY A CA 1
ATOM 630 C C . GLY A 1 91 ? -1.511 0.159 -2.226 1.00 89.56 91 GLY A C 1
ATOM 631 O O . GLY A 1 91 ? -1.793 1.119 -1.503 1.00 89.56 91 GLY A O 1
ATOM 632 N N . SER A 1 92 ? -1.926 -1.076 -1.966 1.00 92.62 92 SER A N 1
ATOM 633 C CA . SER A 1 92 ? -2.740 -1.418 -0.805 1.00 92.62 92 SER A CA 1
ATOM 634 C C . SER A 1 92 ? -2.470 -2.830 -0.309 1.00 92.62 92 SER A C 1
ATOM 636 O O . SER A 1 92 ? -2.127 -3.707 -1.098 1.00 92.62 92 SER A O 1
ATOM 638 N N . ALA A 1 93 ? -2.702 -3.055 0.978 1.00 95.00 93 ALA A N 1
ATOM 639 C CA . ALA A 1 93 ? -2.644 -4.359 1.621 1.00 95.00 93 ALA A CA 1
ATOM 640 C C . ALA A 1 93 ? -3.754 -4.481 2.670 1.00 95.00 93 ALA A C 1
ATOM 642 O O . ALA A 1 93 ? -4.335 -3.485 3.097 1.00 95.00 93 ALA A O 1
ATOM 643 N N . THR A 1 94 ? -4.028 -5.703 3.111 1.00 96.00 94 THR A N 1
ATOM 644 C CA . THR A 1 94 ? -4.883 -5.964 4.274 1.00 96.00 94 THR A CA 1
ATOM 645 C C . THR A 1 94 ? -4.003 -6.387 5.440 1.00 96.00 94 THR A C 1
ATOM 647 O O . THR A 1 94 ? -3.075 -7.172 5.237 1.00 96.00 94 THR A O 1
ATOM 650 N N . THR A 1 95 ? -4.266 -5.876 6.645 1.00 96.56 95 THR A N 1
ATOM 651 C CA . THR A 1 95 ? -3.497 -6.283 7.827 1.00 96.56 95 THR A CA 1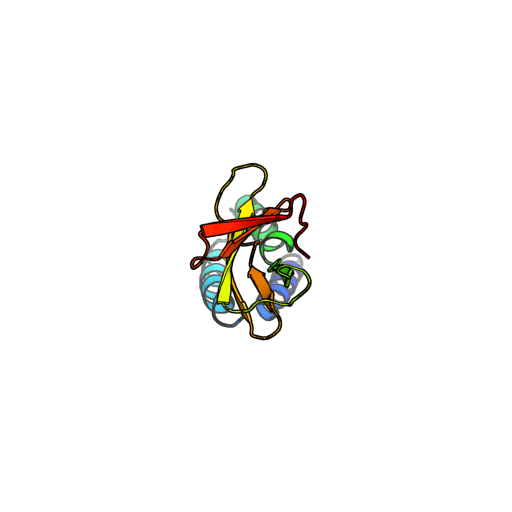
ATOM 652 C C . THR A 1 95 ? -3.720 -7.760 8.149 1.00 96.56 95 THR A C 1
ATOM 654 O O . THR A 1 95 ? -4.855 -8.249 8.147 1.00 96.56 95 THR A O 1
ATOM 657 N N . ALA A 1 96 ? -2.630 -8.475 8.430 1.00 96.56 96 ALA A N 1
ATOM 658 C CA . ALA A 1 96 ? -2.656 -9.873 8.847 1.00 96.56 96 ALA A CA 1
ATOM 659 C C . ALA A 1 96 ? -3.154 -10.028 10.299 1.00 96.56 96 ALA A C 1
ATOM 661 O O . ALA A 1 96 ? -3.462 -9.048 10.977 1.00 96.56 96 ALA A O 1
ATOM 662 N N . SER A 1 97 ? -3.236 -11.269 10.793 1.00 95.25 97 SER A N 1
ATOM 663 C CA . SER A 1 97 ? -3.719 -11.590 12.150 1.00 95.25 97 SER A CA 1
ATOM 664 C C . SER A 1 97 ? -2.928 -10.914 13.275 1.00 95.25 97 SER A C 1
ATOM 666 O O . SER A 1 97 ? -3.453 -10.724 14.365 1.00 95.25 97 SER A O 1
ATOM 668 N N . ASP A 1 98 ? -1.672 -10.561 13.013 1.00 94.94 98 ASP A N 1
ATOM 669 C CA . ASP A 1 98 ? -0.765 -9.847 13.913 1.00 94.94 98 ASP A CA 1
ATOM 670 C C . ASP A 1 98 ? -0.734 -8.328 13.651 1.00 94.94 98 ASP A C 1
ATOM 672 O O . ASP A 1 98 ? 0.154 -7.629 14.133 1.00 94.94 98 ASP A O 1
ATOM 676 N N . GLY A 1 99 ? -1.681 -7.807 12.862 1.00 94.94 99 GLY A N 1
ATOM 677 C CA . GLY A 1 99 ? -1.770 -6.400 12.474 1.00 94.94 99 GLY A CA 1
ATOM 678 C C . GLY A 1 99 ? -0.713 -5.949 11.463 1.00 94.94 99 GLY A C 1
ATOM 679 O O . GLY A 1 99 ? -0.704 -4.772 11.094 1.00 94.94 99 GLY A O 1
ATOM 680 N N . SER A 1 100 ? 0.175 -6.842 11.015 1.00 97.06 100 SER A N 1
ATOM 681 C CA . SER A 1 100 ? 1.248 -6.495 10.088 1.00 97.06 100 SER A CA 1
ATOM 682 C C . SER A 1 100 ? 0.727 -6.227 8.677 1.00 97.06 100 SER A C 1
ATOM 684 O O . SER A 1 100 ? -0.265 -6.806 8.229 1.00 97.06 100 SER A O 1
ATOM 686 N N . TYR A 1 101 ? 1.405 -5.335 7.959 1.00 95.75 101 TYR A N 1
ATOM 687 C CA . TYR A 1 101 ? 1.164 -5.074 6.545 1.00 95.75 101 TYR A CA 1
ATOM 688 C C . TYR A 1 101 ? 2.480 -4.839 5.803 1.00 95.75 101 TYR A C 1
ATOM 690 O O . TYR A 1 101 ? 3.484 -4.423 6.386 1.00 95.75 101 TYR A O 1
ATOM 698 N N . ARG A 1 102 ? 2.454 -5.067 4.488 1.00 94.12 102 ARG A N 1
ATOM 699 C CA . ARG A 1 102 ? 3.547 -4.748 3.568 1.00 94.12 102 ARG A CA 1
ATOM 700 C C . ARG A 1 102 ? 2.967 -4.336 2.219 1.00 94.12 102 ARG A C 1
ATOM 702 O O . ARG A 1 102 ? 2.159 -5.067 1.655 1.00 94.12 102 ARG A O 1
ATOM 709 N N . ILE A 1 103 ? 3.371 -3.176 1.713 1.00 90.62 103 ILE A N 1
ATOM 710 C CA . ILE A 1 103 ? 2.896 -2.591 0.455 1.00 90.62 103 ILE A CA 1
ATOM 711 C C . ILE A 1 103 ? 4.108 -2.292 -0.424 1.00 90.62 103 ILE A C 1
ATOM 713 O O . ILE A 1 103 ? 5.066 -1.677 0.036 1.00 90.62 103 ILE A O 1
ATOM 717 N N . MET A 1 104 ? 4.076 -2.739 -1.679 1.00 85.62 104 MET A N 1
ATOM 718 C CA . MET A 1 104 ? 5.069 -2.361 -2.686 1.00 85.62 104 MET A CA 1
ATOM 719 C C . MET A 1 104 ? 4.773 -0.932 -3.153 1.00 85.62 104 MET A C 1
ATOM 721 O O . MET A 1 104 ? 3.680 -0.668 -3.647 1.00 85.62 104 MET A O 1
ATOM 725 N N . CYS A 1 105 ? 5.726 -0.015 -2.982 1.00 78.00 105 CYS A N 1
ATOM 726 C CA . CYS A 1 105 ? 5.538 1.412 -3.282 1.00 78.00 105 CYS A CA 1
ATOM 727 C C . CYS A 1 105 ? 6.295 1.870 -4.534 1.00 78.00 105 CYS A C 1
ATOM 729 O O . CYS A 1 105 ? 5.987 2.920 -5.090 1.00 78.00 105 CYS A O 1
ATOM 731 N N . TYR A 1 106 ? 7.260 1.079 -5.010 1.00 69.69 106 TYR A N 1
ATOM 732 C CA . TYR A 1 106 ? 8.166 1.502 -6.078 1.00 69.69 106 TYR A CA 1
ATOM 733 C C . TYR A 1 106 ? 7.615 1.348 -7.508 1.00 69.69 106 TYR A C 1
ATOM 735 O O . TYR A 1 106 ? 8.340 1.532 -8.473 1.00 69.69 106 TYR A O 1
ATOM 743 N N . ALA A 1 107 ? 6.320 1.090 -7.699 1.00 57.75 107 ALA A N 1
ATOM 744 C CA . ALA A 1 107 ? 5.759 1.122 -9.055 1.00 57.75 107 ALA A CA 1
ATOM 745 C C . ALA A 1 107 ? 5.911 2.509 -9.732 1.00 57.75 107 ALA A C 1
ATOM 747 O O . ALA A 1 107 ? 5.955 2.577 -10.957 1.00 57.75 107 ALA A O 1
ATOM 748 N N . ASN A 1 108 ? 6.035 3.593 -8.946 1.00 56.03 108 ASN A N 1
ATOM 749 C CA . ASN A 1 108 ? 6.017 4.979 -9.440 1.00 56.03 108 ASN A CA 1
ATOM 750 C C . ASN A 1 108 ? 7.236 5.835 -9.026 1.00 56.03 108 ASN A C 1
ATOM 752 O O . ASN A 1 108 ? 7.227 7.042 -9.250 1.00 56.03 108 ASN A O 1
ATOM 756 N N . GLY A 1 109 ? 8.274 5.248 -8.413 1.00 62.00 109 GLY A N 1
ATOM 757 C CA . GLY A 1 109 ? 9.492 5.985 -8.032 1.00 62.00 109 GLY A CA 1
ATOM 758 C C . GLY A 1 109 ? 9.369 6.926 -6.822 1.00 62.00 109 GLY A C 1
ATOM 759 O O . GLY A 1 109 ? 10.225 7.785 -6.632 1.00 62.00 109 GLY A O 1
ATOM 760 N N . SER A 1 110 ? 8.324 6.789 -6.005 1.00 71.75 110 SER A N 1
ATOM 761 C CA . SER A 1 110 ? 8.071 7.669 -4.859 1.00 71.75 110 SER A CA 1
ATOM 762 C C . SER A 1 110 ? 8.988 7.370 -3.670 1.00 71.75 110 SER A C 1
ATOM 764 O O . SER A 1 110 ? 8.961 6.267 -3.123 1.00 71.75 110 SER A O 1
ATOM 766 N N . ASP A 1 111 ? 9.731 8.379 -3.211 1.00 75.06 111 ASP A N 1
ATOM 767 C CA . ASP A 1 111 ? 10.544 8.307 -1.984 1.00 75.06 111 ASP A CA 1
ATOM 768 C C . ASP A 1 111 ? 9.821 8.862 -0.742 1.00 75.06 111 ASP A C 1
ATOM 770 O O . ASP A 1 111 ? 10.287 8.677 0.382 1.00 75.06 111 ASP A O 1
ATOM 774 N N . GLN A 1 112 ? 8.676 9.523 -0.939 1.00 83.81 112 GLN A N 1
ATOM 775 C CA . GLN A 1 112 ? 7.854 10.122 0.112 1.00 83.81 112 GLN A CA 1
ATOM 776 C C . GLN A 1 112 ? 6.440 9.552 0.055 1.00 83.81 112 GLN A C 1
ATOM 778 O O . GLN A 1 112 ? 5.729 9.720 -0.940 1.00 83.81 112 GLN A O 1
ATOM 783 N N . VAL A 1 113 ? 6.033 8.864 1.120 1.00 88.62 113 VAL A N 1
ATOM 784 C CA . VAL A 1 113 ? 4.757 8.151 1.184 1.00 88.62 113 VAL A CA 1
ATOM 785 C C . VAL A 1 113 ? 4.033 8.514 2.472 1.00 88.62 113 VAL A C 1
ATOM 787 O O . VAL A 1 113 ? 4.645 8.619 3.530 1.00 88.62 113 VAL A O 1
ATOM 790 N N . PHE A 1 114 ? 2.713 8.646 2.415 1.00 91.94 114 PHE A N 1
ATOM 791 C CA . PHE A 1 114 ? 1.883 8.527 3.613 1.00 91.94 114 PHE A CA 1
ATOM 792 C C . PHE A 1 114 ? 1.014 7.275 3.506 1.00 91.94 114 PHE A C 1
ATOM 794 O O . PHE A 1 114 ? 0.648 6.825 2.415 1.00 91.94 114 PHE A O 1
ATOM 801 N N . VAL A 1 115 ? 0.694 6.688 4.652 1.00 94.19 115 VAL A N 1
ATOM 802 C CA . VAL A 1 115 ? -0.084 5.456 4.749 1.00 94.19 115 VAL A CA 1
ATOM 803 C C . VAL A 1 115 ? -1.364 5.724 5.517 1.00 94.19 115 VAL A C 1
ATOM 805 O O . VAL A 1 115 ? -1.332 6.319 6.587 1.00 94.19 115 VAL A O 1
ATOM 808 N N . ALA A 1 116 ? -2.492 5.245 5.003 1.00 94.12 116 ALA A N 1
ATOM 809 C CA . ALA A 1 116 ? -3.773 5.295 5.692 1.00 94.12 116 ALA A CA 1
ATOM 810 C C . ALA A 1 116 ? -4.320 3.879 5.904 1.00 94.12 116 ALA A C 1
ATOM 812 O O . ALA A 1 116 ? -4.480 3.123 4.945 1.00 94.12 116 ALA A O 1
ATOM 813 N N . ALA A 1 117 ? -4.618 3.526 7.152 1.00 94.38 117 ALA A N 1
ATOM 814 C CA . ALA A 1 117 ? -5.327 2.305 7.513 1.00 94.38 117 ALA A CA 1
ATOM 815 C C . ALA A 1 117 ? -6.808 2.621 7.743 1.00 94.38 117 ALA A C 1
ATOM 817 O O . ALA A 1 117 ? -7.135 3.491 8.546 1.00 94.38 117 ALA A O 1
ATOM 818 N N . PHE A 1 118 ? -7.686 1.913 7.041 1.00 93.25 118 PHE A N 1
ATOM 819 C CA . PHE A 1 118 ? -9.134 2.072 7.083 1.00 93.25 118 PHE A CA 1
ATOM 820 C C . PHE A 1 118 ? -9.781 0.863 7.747 1.00 93.25 118 PHE A C 1
ATOM 822 O O . PHE A 1 118 ? -9.552 -0.280 7.337 1.00 93.25 118 PHE A O 1
ATOM 829 N N . ASP A 1 119 ? -10.638 1.140 8.723 1.00 88.31 119 ASP A N 1
ATOM 830 C CA . ASP A 1 119 ? -11.552 0.163 9.292 1.00 88.31 119 ASP A CA 1
ATOM 831 C C . ASP A 1 119 ? -12.914 0.269 8.583 1.00 88.31 119 ASP A C 1
ATOM 833 O O . ASP A 1 119 ? -13.643 1.244 8.787 1.00 88.31 119 ASP A O 1
ATOM 837 N N . PRO A 1 120 ? -13.287 -0.711 7.739 1.00 77.19 120 PRO A N 1
ATOM 838 C CA . PRO A 1 120 ? -14.557 -0.680 7.022 1.00 77.19 120 PRO A CA 1
ATOM 839 C C . PRO A 1 120 ? -15.773 -0.898 7.933 1.00 77.19 120 PRO A C 1
ATOM 841 O O . PRO A 1 120 ? -16.895 -0.658 7.496 1.00 77.19 120 PRO A O 1
ATOM 844 N N . SER A 1 121 ? -15.576 -1.364 9.171 1.00 83.56 121 SER A N 1
ATOM 845 C CA . SER A 1 121 ? -16.662 -1.620 10.121 1.00 83.56 121 SER A CA 1
ATOM 846 C C . SER A 1 121 ? -17.046 -0.377 10.923 1.00 83.56 121 SER A C 1
ATOM 848 O O . SER A 1 121 ? -18.226 -0.147 11.184 1.00 83.56 121 SER A O 1
ATOM 850 N N . THR A 1 122 ? -16.063 0.455 11.270 1.00 85.00 122 THR A N 1
ATOM 851 C CA . THR A 1 122 ? -16.268 1.691 12.040 1.00 85.00 122 THR A CA 1
ATOM 852 C C . THR A 1 122 ? -16.169 2.957 11.190 1.00 85.00 122 THR A C 1
ATOM 854 O O . THR A 1 122 ? -16.461 4.045 11.684 1.00 85.00 122 THR A O 1
ATOM 857 N N . TYR A 1 123 ? -15.772 2.831 9.918 1.00 82.44 123 TYR A N 1
ATOM 858 C CA . TYR A 1 123 ? -15.483 3.940 9.002 1.00 82.44 123 TYR A CA 1
ATOM 859 C C . TYR A 1 123 ? -14.432 4.925 9.546 1.00 82.44 123 TYR A C 1
ATOM 861 O O . TYR A 1 123 ? -14.426 6.104 9.188 1.00 82.44 123 TYR A O 1
ATOM 869 N N . GLN A 1 124 ? -13.528 4.446 10.404 1.00 86.38 124 GLN A N 1
ATOM 870 C CA . GLN A 1 124 ? -12.410 5.223 10.935 1.00 86.38 124 GLN A CA 1
ATOM 871 C C . GLN A 1 124 ? -11.147 5.035 10.086 1.00 86.38 124 GLN A C 1
ATOM 873 O O . GLN A 1 124 ? -10.943 3.988 9.465 1.00 86.38 124 GLN A O 1
ATOM 878 N N . ALA A 1 125 ? -10.287 6.058 10.080 1.00 86.19 125 ALA A N 1
ATOM 879 C CA . ALA A 1 125 ? -8.994 6.026 9.409 1.00 86.19 125 ALA A CA 1
ATOM 880 C C . ALA A 1 125 ? -7.868 6.472 10.350 1.00 86.19 125 ALA A C 1
ATOM 882 O O . ALA A 1 125 ? -8.001 7.465 11.064 1.00 86.19 125 ALA A O 1
ATOM 883 N N . MET A 1 126 ? -6.748 5.755 10.311 1.00 86.31 126 MET A N 1
ATOM 884 C CA . MET A 1 126 ? -5.486 6.152 10.940 1.00 86.31 126 MET A CA 1
ATOM 885 C C . MET A 1 126 ? -4.488 6.503 9.846 1.00 86.31 126 MET A C 1
ATOM 887 O O . MET A 1 126 ? -4.303 5.712 8.923 1.00 86.31 126 MET A O 1
ATOM 891 N N . ILE A 1 127 ? -3.864 7.678 9.936 1.00 87.69 127 ILE A N 1
ATOM 892 C CA . ILE A 1 127 ? -2.944 8.187 8.914 1.00 87.69 127 ILE A CA 1
ATOM 893 C C . ILE A 1 127 ? -1.550 8.331 9.520 1.00 87.69 127 ILE A C 1
ATOM 895 O O . ILE A 1 127 ? -1.379 8.962 10.561 1.00 87.69 127 ILE A O 1
ATOM 899 N N . PHE A 1 128 ? -0.567 7.753 8.841 1.00 86.31 128 PHE A N 1
ATOM 900 C CA . PHE A 1 128 ? 0.852 7.851 9.138 1.00 86.31 128 PHE A CA 1
ATOM 901 C C . PHE A 1 128 ? 1.518 8.675 8.036 1.00 86.31 128 PHE A C 1
ATOM 903 O O . PHE A 1 128 ? 1.461 8.293 6.867 1.00 86.31 128 PHE A O 1
ATOM 910 N N . ASP A 1 129 ? 2.118 9.803 8.403 1.00 87.31 129 ASP A N 1
ATOM 911 C CA . ASP A 1 129 ? 2.768 10.727 7.470 1.00 87.31 129 ASP A CA 1
ATOM 912 C C . ASP A 1 129 ? 4.292 10.522 7.438 1.00 87.31 129 ASP A C 1
ATOM 914 O O . ASP A 1 129 ? 4.867 9.975 8.380 1.00 87.31 129 ASP A O 1
ATOM 918 N N . GLN A 1 130 ? 4.933 10.980 6.360 1.00 83.50 130 GLN A N 1
ATOM 919 C CA . GLN A 1 130 ? 6.389 10.949 6.157 1.00 83.50 130 GLN A CA 1
ATOM 920 C C . GLN A 1 130 ? 7.011 9.549 6.273 1.00 83.50 130 GLN A C 1
ATOM 922 O O . GLN A 1 130 ? 8.088 9.363 6.843 1.00 83.50 130 GLN A O 1
ATOM 927 N N . ILE A 1 131 ? 6.342 8.544 5.718 1.00 83.44 131 ILE A N 1
ATOM 928 C CA . ILE A 1 131 ? 6.853 7.180 5.672 1.00 83.44 131 ILE A CA 1
ATOM 929 C C . ILE A 1 131 ? 7.808 7.038 4.492 1.00 83.44 131 ILE A C 1
ATOM 931 O O . ILE A 1 131 ? 7.446 7.286 3.341 1.00 83.44 131 ILE A O 1
ATOM 935 N N . GLN A 1 132 ? 9.036 6.615 4.783 1.00 83.25 132 GLN A N 1
ATOM 936 C CA . GLN A 1 132 ? 10.052 6.386 3.768 1.00 83.25 132 GLN A CA 1
ATOM 937 C C . GLN A 1 132 ? 10.086 4.897 3.391 1.00 83.25 132 GLN A C 1
ATOM 939 O O . GLN A 1 132 ? 10.291 4.058 4.273 1.00 83.25 132 GLN A O 1
ATOM 944 N N . PRO A 1 133 ? 9.877 4.546 2.109 1.00 80.69 133 PRO A N 1
ATOM 945 C CA . PRO A 1 133 ? 10.053 3.176 1.643 1.00 80.69 133 PRO A CA 1
ATOM 946 C C . PRO A 1 133 ? 11.507 2.712 1.809 1.00 80.69 133 PRO A C 1
ATOM 948 O O . PRO A 1 133 ? 12.431 3.457 1.467 1.00 80.69 133 PRO A O 1
ATOM 951 N N . GLY A 1 134 ? 11.697 1.485 2.300 1.00 73.44 134 GLY A N 1
ATOM 952 C CA . GLY A 1 134 ? 13.003 0.864 2.562 1.00 73.44 134 GLY A CA 1
ATOM 953 C C . GLY A 1 134 ? 13.134 -0.545 2.005 1.00 73.44 134 GLY A C 1
ATOM 954 O O . GLY A 1 134 ? 12.109 -1.120 1.558 1.00 73.44 134 GLY A O 1
#

Foldseek 3Di:
DDDDVVVLVVVLVVLLVPDDPVVNVVSVVVVVVVVPDPPPPVVVVVVVSVVSPPVLLVDFFKDKDFDDDVNAGDWQWKKWKAQPPPRHTQFIDTQDPRRIDMTGRSPPSGQFIKMWTADPVVRDIDIGGRGGTD

Radius of gyration: 20.92 Å; chains: 1; bounding box: 59×30×57 Å

pLDDT: mean 70.82, std 19.98, range [37.75, 97.06]

Secondary structure (DSSP, 8-state):
---SHHHHHHHHHHHHHTS-HHHHHHHHHHHHHHHHS-GGGHHHHHHHHHHHH-HHHH---EEEEE-EETTEE-SS-EEEEEETTT--EEEEEE--TTSEEEEE-TTTT-S-EEEEEEETTTTEEEEEEEEPP-